Protein AF-A0A954JMN4-F1 (afdb_monomer_lite)

Foldseek 3Di:
DFWAADDQPDFDAAQWKFWQQWDWDWDAPDPPGDIDIDIDTFIWGWQPHRVCRVVVVDQKTKIFTKAAPVVCCVVVVDPPVCCVPAQPVVNDQQWHWDPDDPQGGTIITRLVGMDMDGSVSVVVRSVVVRGRTGGDPPVSVVVNVSSCVSPVPPDDDDPDDDPDD

pLDDT: mean 90.91, std 8.48, range [59.16, 98.5]

Sequence (165 aa):
MIYTHPNLGVPLTQGDILDGCPLLYWTIAGLDSEPTGTTSQERVVVLTQACDLANAKTTRVQVAIVHEVDRLVSAGILKAQVVKDQVRRHRVIGWYFLPADEDFPESIIDLRDIHTLPRTILERQIGNGSRLCSIATPHREHLAQHFAVTYSRIALPEPYETQAD

Secondary structure (DSSP, 8-state):
--EE-PPTTPPP-TTEEEEEEEEEEEE-SSTTSPPEEEEEEEEEEE-S-HHHHHTT--SEEEEEEEEEHHHHHHTTSS-HHHIIIIITTT-STTEEEE--BTTB--EEEEEEEEEEEEHHHHHHHHHTT-EEEEEPTTHHHHHHHHHHHHHHTSPPPPPPP----

Radius of gyration: 18.03 Å; chains: 1; bounding box: 39×57×49 Å

Structure (mmCIF, N/CA/C/O backbone):
data_AF-A0A954JMN4-F1
#
_entry.id   AF-A0A954JMN4-F1
#
loop_
_atom_site.group_PDB
_atom_site.id
_atom_site.type_symbol
_atom_site.label_atom_id
_atom_site.label_alt_id
_atom_site.label_comp_id
_atom_site.label_asym_id
_atom_site.label_entity_id
_atom_site.label_seq_id
_atom_site.pdbx_PDB_ins_code
_atom_site.Cartn_x
_atom_site.Cartn_y
_atom_site.Cartn_z
_atom_site.occupancy
_atom_site.B_iso_or_equiv
_atom_site.auth_seq_id
_atom_site.auth_comp_id
_atom_site.auth_asym_id
_atom_site.auth_atom_id
_atom_site.pdbx_PDB_model_num
ATOM 1 N N . MET A 1 1 ? 10.927 4.801 16.986 1.00 77.94 1 MET A N 1
ATOM 2 C CA . MET A 1 1 ? 10.313 3.542 16.522 1.00 77.94 1 MET A CA 1
ATOM 3 C C . MET A 1 1 ? 9.392 3.913 15.373 1.00 77.94 1 MET A C 1
ATOM 5 O O . MET A 1 1 ? 8.642 4.868 15.535 1.00 77.94 1 MET A O 1
ATOM 9 N N . ILE A 1 2 ? 9.546 3.295 14.199 1.00 91.31 2 ILE A N 1
ATOM 10 C CA . ILE A 1 2 ? 8.776 3.669 12.998 1.00 91.31 2 ILE A CA 1
ATOM 11 C C . ILE A 1 2 ? 7.394 3.016 12.980 1.00 91.31 2 ILE A C 1
ATOM 13 O O . ILE A 1 2 ? 6.467 3.604 12.433 1.00 91.31 2 ILE A O 1
ATOM 17 N N . TYR A 1 3 ? 7.244 1.848 13.600 1.00 95.75 3 TYR A N 1
ATOM 18 C CA . TYR A 1 3 ? 5.977 1.140 13.684 1.00 95.75 3 TYR A CA 1
ATOM 19 C C . TYR A 1 3 ? 5.400 1.208 15.093 1.00 95.75 3 TYR A C 1
ATOM 21 O O . TYR A 1 3 ? 6.099 1.385 16.089 1.00 95.75 3 TYR A O 1
ATOM 29 N N . THR A 1 4 ? 4.085 1.084 15.141 1.00 94.69 4 THR A N 1
ATOM 30 C CA . THR A 1 4 ? 3.290 0.822 16.334 1.00 94.69 4 THR A CA 1
ATOM 31 C C . THR A 1 4 ? 2.403 -0.378 16.045 1.00 94.69 4 THR A C 1
ATOM 33 O O . THR A 1 4 ? 2.048 -0.608 14.888 1.00 94.69 4 THR A O 1
ATOM 36 N N . HIS A 1 5 ? 2.011 -1.114 17.080 1.00 92.31 5 HIS A N 1
ATOM 37 C CA . HIS A 1 5 ? 1.074 -2.231 16.961 1.00 92.31 5 HIS A CA 1
ATOM 38 C C . HIS A 1 5 ? -0.236 -1.841 17.649 1.00 92.31 5 HIS A C 1
ATOM 40 O O . HIS A 1 5 ? -0.325 -1.899 18.878 1.00 92.31 5 HIS A O 1
ATOM 46 N N . PRO A 1 6 ? -1.240 -1.352 16.896 1.00 87.75 6 PRO A N 1
ATOM 47 C CA . PRO A 1 6 ? -2.501 -0.939 17.490 1.00 87.75 6 PRO A CA 1
ATOM 48 C C . PRO A 1 6 ? -3.228 -2.141 18.093 1.00 87.75 6 PRO A C 1
ATOM 50 O O . PRO A 1 6 ? -3.384 -3.169 17.436 1.00 87.75 6 PRO A O 1
ATOM 53 N N . ASN A 1 7 ? -3.734 -1.984 19.316 1.00 85.81 7 ASN A N 1
ATOM 54 C CA . ASN A 1 7 ? -4.597 -2.985 19.938 1.00 85.81 7 ASN A CA 1
ATOM 55 C C . ASN A 1 7 ? -5.865 -3.234 19.103 1.00 85.81 7 ASN A C 1
ATOM 57 O O . ASN A 1 7 ? -6.334 -2.367 18.354 1.00 85.81 7 ASN A O 1
ATOM 61 N N . LEU A 1 8 ? -6.475 -4.405 19.301 1.00 79.69 8 LEU A N 1
ATOM 62 C CA . LEU A 1 8 ? -7.810 -4.692 18.781 1.00 79.69 8 LEU A CA 1
ATOM 63 C C . LEU A 1 8 ? -8.810 -3.624 19.257 1.00 79.69 8 LEU A C 1
ATOM 65 O O . LEU A 1 8 ? -8.771 -3.179 20.403 1.00 79.69 8 LEU A O 1
ATOM 69 N N . GLY A 1 9 ? -9.698 -3.197 18.358 1.00 83.44 9 GLY A N 1
ATOM 70 C CA . GLY A 1 9 ? -10.688 -2.146 18.622 1.00 83.44 9 GLY A CA 1
ATOM 71 C C . GLY A 1 9 ? -10.215 -0.718 18.329 1.00 83.44 9 GLY A C 1
ATOM 72 O O . GLY A 1 9 ? -11.049 0.184 18.278 1.00 83.44 9 GLY A O 1
ATOM 73 N N . VAL A 1 10 ? -8.921 -0.493 18.065 1.00 91.38 10 VAL A N 1
ATOM 74 C CA . VAL A 1 10 ? -8.451 0.805 17.554 1.00 91.38 10 VAL A CA 1
ATOM 75 C C . VAL A 1 10 ? -8.971 1.001 16.119 1.00 91.38 10 VAL A C 1
ATOM 77 O O . VAL A 1 10 ? -8.687 0.152 15.267 1.00 91.38 10 VAL A O 1
ATOM 80 N N . PRO A 1 11 ? -9.697 2.094 15.810 1.00 92.62 11 PRO A N 1
ATOM 81 C CA . PRO A 1 11 ? -10.244 2.333 14.473 1.00 92.62 11 PRO A CA 1
ATOM 82 C C . PRO A 1 11 ? -9.179 2.402 13.369 1.00 92.62 11 PRO A C 1
ATOM 84 O O . PRO A 1 11 ? -8.008 2.666 13.643 1.00 92.62 11 PRO A O 1
ATOM 87 N N . LEU A 1 12 ? -9.590 2.178 12.116 1.00 95.06 12 LEU A N 1
ATOM 88 C CA . LEU A 1 12 ? -8.766 2.395 10.917 1.00 95.06 12 LEU A CA 1
ATOM 89 C C . LEU A 1 12 ? -8.204 3.824 10.892 1.00 95.06 12 LEU A C 1
ATOM 91 O O . LEU A 1 12 ? -8.962 4.783 11.052 1.00 95.06 12 LEU A O 1
ATOM 95 N N . THR A 1 13 ? -6.903 3.973 10.648 1.00 95.12 13 THR A N 1
ATOM 96 C CA . THR A 1 13 ? -6.243 5.279 10.550 1.00 95.12 13 THR A CA 1
ATOM 97 C C . THR A 1 13 ? -5.184 5.313 9.446 1.00 95.12 13 THR A C 1
ATOM 99 O O . THR A 1 13 ? -4.831 4.294 8.853 1.00 95.12 13 THR A O 1
ATOM 102 N N . GLN A 1 14 ? -4.690 6.513 9.141 1.00 95.56 14 GLN A N 1
ATOM 103 C CA . GLN A 1 14 ? -3.628 6.713 8.160 1.00 95.56 14 GLN A CA 1
ATOM 104 C C . GLN A 1 14 ? -2.335 6.030 8.615 1.00 95.56 14 GLN A C 1
ATOM 106 O O . GLN A 1 14 ? -1.945 6.145 9.779 1.00 95.56 14 GLN A O 1
ATOM 111 N N . GLY A 1 15 ? -1.640 5.387 7.677 1.00 96.94 15 GLY A N 1
ATOM 112 C CA . GLY A 1 15 ? -0.389 4.680 7.936 1.00 96.94 15 GLY A CA 1
ATOM 113 C C . GLY A 1 15 ? -0.568 3.255 8.455 1.00 96.94 15 GLY A C 1
ATOM 114 O O . GLY A 1 15 ? 0.440 2.582 8.654 1.00 96.94 15 GLY A O 1
ATOM 115 N N . ASP A 1 16 ? -1.802 2.774 8.645 1.00 97.38 16 ASP A N 1
ATOM 116 C CA . ASP A 1 16 ? -2.042 1.358 8.928 1.00 97.38 16 ASP A CA 1
ATOM 117 C C . ASP A 1 16 ? -1.592 0.492 7.753 1.00 97.38 16 ASP A C 1
ATOM 119 O O . ASP A 1 16 ? -1.906 0.798 6.600 1.00 97.38 16 ASP A O 1
ATOM 123 N N . ILE A 1 17 ? -0.903 -0.606 8.062 1.00 98.00 17 ILE A N 1
ATOM 124 C CA . ILE A 1 17 ? -0.498 -1.629 7.102 1.00 98.00 17 ILE A CA 1
ATOM 125 C C . ILE A 1 17 ? -1.333 -2.882 7.353 1.00 98.00 17 ILE A C 1
ATOM 127 O O . ILE A 1 17 ? -1.332 -3.442 8.454 1.00 98.00 17 ILE A O 1
ATOM 131 N N . LEU A 1 18 ? -2.065 -3.304 6.325 1.00 97.69 18 LEU A N 1
ATOM 132 C CA . LEU A 1 18 ? -2.958 -4.454 6.367 1.00 97.69 18 LEU A CA 1
ATOM 133 C C . LEU A 1 18 ? -2.511 -5.480 5.333 1.00 97.69 18 LEU A C 1
ATOM 135 O O . LEU A 1 18 ? -2.212 -5.124 4.194 1.00 97.69 18 LEU A O 1
ATOM 139 N N . ASP A 1 19 ? -2.495 -6.746 5.728 1.00 96.94 19 ASP A N 1
ATOM 140 C CA . ASP A 1 19 ? -2.237 -7.858 4.822 1.00 96.94 19 ASP A CA 1
ATOM 141 C C . ASP A 1 19 ? -3.530 -8.405 4.206 1.00 96.94 19 ASP A C 1
ATOM 143 O O . ASP A 1 19 ? -4.631 -8.174 4.716 1.00 96.94 19 ASP A O 1
ATOM 147 N N . GLY A 1 20 ? -3.392 -9.141 3.104 1.00 96.88 20 GLY A N 1
ATOM 148 C CA . GLY A 1 20 ? -4.491 -9.871 2.479 1.00 96.88 20 GLY A CA 1
ATOM 149 C C . GLY A 1 20 ? -5.666 -8.988 2.054 1.00 96.88 20 GLY A C 1
ATOM 150 O O . GLY A 1 20 ? -6.823 -9.380 2.196 1.00 96.88 20 GLY A O 1
ATOM 151 N N . CYS A 1 21 ? -5.417 -7.765 1.590 1.00 97.88 21 CYS A N 1
ATOM 152 C CA . CYS A 1 21 ? -6.474 -6.908 1.070 1.00 97.88 21 CYS A CA 1
ATOM 153 C C . CYS A 1 21 ? -6.809 -7.304 -0.378 1.00 97.88 21 CYS A C 1
ATOM 155 O O . CYS A 1 21 ? -5.904 -7.380 -1.208 1.00 97.88 21 CYS A O 1
ATOM 157 N N . PRO A 1 22 ? -8.091 -7.531 -0.721 1.00 97.12 22 PRO A N 1
ATOM 158 C CA . PRO A 1 22 ? -8.476 -7.911 -2.075 1.00 97.12 22 PRO A CA 1
ATOM 159 C C . PRO A 1 22 ? -8.380 -6.707 -3.020 1.00 97.12 22 PRO A C 1
ATOM 161 O O . PRO A 1 22 ? -9.177 -5.773 -2.918 1.00 97.12 22 PRO A O 1
ATOM 164 N N . LEU A 1 23 ? -7.438 -6.742 -3.960 1.00 96.75 23 LEU A N 1
ATOM 165 C CA . LEU A 1 23 ? -7.273 -5.739 -5.013 1.00 96.75 23 LEU A CA 1
ATOM 166 C C . LEU A 1 23 ? -7.725 -6.296 -6.363 1.00 96.75 23 LEU A C 1
ATOM 168 O O . LEU A 1 23 ? -7.489 -7.461 -6.668 1.00 96.75 23 LEU A O 1
ATOM 172 N N . LEU A 1 24 ? -8.395 -5.464 -7.164 1.00 94.75 24 LEU A N 1
ATOM 173 C CA . LEU A 1 24 ? -8.873 -5.812 -8.503 1.00 94.75 24 LEU A CA 1
ATOM 174 C C . LEU A 1 24 ? -7.929 -5.239 -9.561 1.00 94.75 24 LEU A C 1
ATOM 176 O O . LEU A 1 24 ? -7.707 -4.028 -9.597 1.00 94.75 24 LEU A O 1
ATOM 180 N N . TYR A 1 25 ? -7.449 -6.105 -10.447 1.00 94.19 25 TYR A N 1
ATOM 181 C CA . TYR A 1 25 ? -6.601 -5.766 -11.581 1.00 94.19 25 TYR A CA 1
ATOM 182 C C . TYR A 1 25 ? -7.328 -6.076 -12.875 1.00 94.19 25 TYR A C 1
ATOM 184 O O . TYR A 1 25 ? -7.842 -7.178 -13.063 1.00 94.19 25 TYR A O 1
ATOM 192 N N . TRP A 1 26 ? -7.354 -5.105 -13.777 1.00 94.38 26 TRP A N 1
ATOM 193 C CA . TRP A 1 26 ? -7.924 -5.274 -15.104 1.00 94.38 26 TRP A CA 1
ATOM 194 C C . TRP A 1 26 ? -6.823 -5.632 -16.091 1.00 94.38 26 TRP A C 1
ATOM 196 O O . TRP A 1 26 ? -5.773 -4.993 -16.124 1.00 94.38 26 TRP A O 1
ATOM 206 N N . THR A 1 27 ? -7.076 -6.640 -16.914 1.00 93.38 27 THR A N 1
ATOM 207 C CA . THR A 1 27 ? -6.209 -7.022 -18.028 1.00 93.38 27 THR A CA 1
ATOM 208 C C . THR A 1 27 ? -7.012 -7.013 -19.317 1.00 93.38 27 THR A C 1
ATOM 210 O O . THR A 1 27 ? -8.205 -7.315 -19.317 1.00 93.38 27 THR A O 1
ATOM 213 N N . ILE A 1 28 ? -6.367 -6.647 -20.419 1.00 95.00 28 ILE A N 1
ATOM 214 C CA . ILE A 1 28 ? -6.975 -6.633 -21.746 1.00 95.00 28 ILE A CA 1
ATOM 215 C C . ILE A 1 28 ? -6.025 -7.352 -22.708 1.00 95.00 28 ILE A C 1
ATOM 217 O O . ILE A 1 28 ? -4.832 -7.054 -22.743 1.00 95.00 28 ILE A O 1
ATOM 221 N N . ALA A 1 29 ? -6.531 -8.344 -23.442 1.00 91.69 29 ALA A N 1
ATOM 222 C CA . ALA A 1 29 ? -5.704 -9.162 -24.336 1.00 91.69 29 ALA A CA 1
ATOM 223 C C . ALA A 1 29 ? -5.313 -8.424 -25.634 1.00 91.69 29 ALA A C 1
ATOM 225 O O . ALA A 1 29 ? -4.312 -8.758 -26.263 1.00 91.69 29 ALA A O 1
ATOM 226 N N . GLY A 1 30 ? -6.085 -7.407 -26.020 1.00 90.81 30 GLY A N 1
ATOM 227 C CA . GLY A 1 30 ? -5.867 -6.548 -27.183 1.00 90.81 30 GLY A CA 1
ATOM 228 C C . GLY A 1 30 ? -6.889 -5.410 -27.199 1.00 90.81 30 GLY A C 1
ATOM 229 O O . GLY A 1 30 ? -7.891 -5.493 -26.502 1.00 90.81 30 GLY A O 1
ATOM 230 N N . LEU A 1 31 ? -6.651 -4.350 -27.977 1.00 88.81 31 LEU A N 1
ATOM 231 C CA . LEU A 1 31 ? -7.458 -3.114 -27.939 1.00 88.81 31 LEU A CA 1
ATOM 232 C C . LEU A 1 31 ? -8.968 -3.329 -28.158 1.00 88.81 31 LEU A C 1
ATOM 234 O O . LEU A 1 31 ? -9.762 -2.581 -27.599 1.00 88.81 31 LEU A O 1
ATOM 238 N N . ASP A 1 32 ? -9.346 -4.363 -28.912 1.00 93.62 32 ASP A N 1
ATOM 239 C CA . ASP A 1 32 ? -10.743 -4.699 -29.223 1.00 93.62 32 ASP A CA 1
ATOM 240 C C . ASP A 1 32 ? -11.336 -5.787 -28.303 1.00 93.62 32 ASP A C 1
ATOM 242 O O . ASP A 1 32 ? -12.431 -6.289 -28.547 1.00 93.62 32 ASP A O 1
ATOM 246 N N . SER A 1 33 ? -10.598 -6.223 -27.277 1.00 93.75 33 SER A N 1
ATOM 247 C CA . SER A 1 33 ? -11.048 -7.261 -26.340 1.00 93.75 33 SER A CA 1
ATOM 248 C C . SER A 1 33 ? -11.757 -6.661 -25.130 1.00 93.75 33 SER A C 1
ATOM 250 O O . SER A 1 33 ? -11.352 -5.622 -24.615 1.00 93.75 33 SER A O 1
ATOM 252 N N . GLU A 1 34 ? -12.754 -7.368 -24.601 1.00 94.94 34 GLU A N 1
ATOM 253 C CA . GLU A 1 34 ? -13.357 -7.002 -23.318 1.00 94.94 34 GLU A CA 1
ATOM 254 C C . GLU A 1 34 ? -12.340 -7.154 -22.168 1.00 94.94 34 GLU A C 1
ATOM 256 O O . GLU A 1 34 ? -11.598 -8.148 -22.117 1.00 94.94 34 GLU A O 1
ATOM 261 N N . PRO A 1 35 ? -12.278 -6.197 -21.226 1.00 94.81 35 PRO A N 1
ATOM 262 C CA . PRO A 1 35 ? -11.374 -6.276 -20.091 1.00 94.81 35 PRO A CA 1
ATOM 263 C C . PRO A 1 35 ? -11.789 -7.398 -19.131 1.00 94.81 35 PRO A C 1
ATOM 265 O O . PRO A 1 35 ? -12.954 -7.553 -18.772 1.00 94.81 35 PRO A O 1
ATOM 268 N N . THR A 1 36 ? -10.805 -8.157 -18.653 1.00 96.06 36 THR A N 1
ATOM 269 C CA . THR A 1 36 ? -10.985 -9.207 -17.644 1.00 96.06 36 THR A CA 1
ATOM 270 C C . THR A 1 36 ? -10.421 -8.749 -16.306 1.00 96.06 36 THR A C 1
ATOM 272 O O . THR A 1 36 ? -9.262 -8.335 -16.219 1.00 96.06 36 THR A O 1
ATOM 275 N N . GLY A 1 37 ? -11.249 -8.820 -15.264 1.00 95.25 37 GLY A N 1
ATOM 276 C CA . GLY A 1 37 ? -10.872 -8.478 -13.896 1.00 95.25 37 GLY A CA 1
ATOM 277 C C . GLY A 1 37 ? -10.382 -9.697 -13.117 1.00 95.25 37 GLY A C 1
ATOM 278 O O . GLY A 1 37 ? -11.097 -10.692 -13.020 1.00 95.25 37 GLY A O 1
ATOM 279 N N . THR A 1 38 ? -9.205 -9.591 -12.507 1.00 95.62 38 THR A N 1
ATOM 280 C CA . THR A 1 38 ? -8.643 -10.599 -11.599 1.00 95.62 38 THR A CA 1
ATOM 281 C C . THR A 1 38 ? -8.439 -9.986 -10.222 1.00 95.62 38 THR A C 1
ATOM 283 O O . THR A 1 38 ? -7.949 -8.865 -10.102 1.00 95.62 38 THR A O 1
ATOM 286 N N . THR A 1 39 ? -8.802 -10.713 -9.167 1.00 95.69 39 THR A N 1
ATOM 287 C CA . THR A 1 39 ? -8.534 -10.286 -7.790 1.00 95.69 39 THR A CA 1
ATOM 288 C C . THR A 1 39 ? -7.242 -10.910 -7.271 1.00 95.69 39 THR A C 1
ATOM 290 O O . THR A 1 39 ? -7.030 -12.108 -7.448 1.00 95.69 39 THR A O 1
ATOM 293 N N . SER A 1 40 ? -6.416 -10.119 -6.587 1.00 96.19 40 SER A N 1
ATOM 294 C CA . SER A 1 40 ? -5.256 -10.588 -5.817 1.00 96.19 40 SER A CA 1
ATOM 295 C C . SER A 1 40 ? -5.381 -10.176 -4.350 1.00 96.19 40 SER A C 1
ATOM 297 O O . SER A 1 40 ? -6.107 -9.237 -4.029 1.00 96.19 40 SER A O 1
ATOM 299 N N . GLN A 1 41 ? -4.706 -10.898 -3.458 1.00 97.38 41 GLN A N 1
ATOM 300 C CA . GLN A 1 41 ? -4.612 -10.562 -2.038 1.00 97.38 41 GLN A CA 1
ATOM 301 C C . GLN A 1 41 ? -3.276 -9.867 -1.804 1.00 97.38 41 GLN A C 1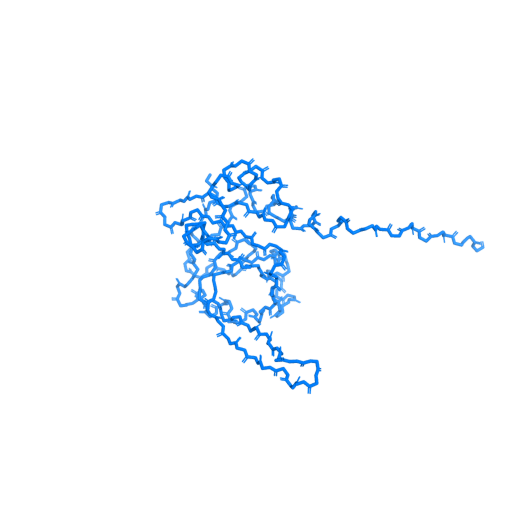
ATOM 303 O O . GLN A 1 41 ? -2.229 -10.500 -1.907 1.00 97.38 41 GLN A O 1
ATOM 308 N N . GLU A 1 42 ? -3.319 -8.575 -1.505 1.00 97.75 42 GLU A N 1
ATOM 309 C CA . GLU A 1 42 ? -2.127 -7.738 -1.433 1.00 97.75 42 GLU A CA 1
ATOM 310 C C . GLU A 1 42 ? -1.988 -7.088 -0.063 1.00 97.75 42 GLU A C 1
ATOM 312 O O . GLU A 1 42 ? -2.973 -6.743 0.599 1.00 97.75 42 GLU A O 1
ATOM 317 N N . ARG A 1 43 ? -0.739 -6.875 0.346 1.00 98.25 43 ARG A N 1
ATOM 318 C CA . ARG A 1 43 ? -0.433 -6.026 1.490 1.00 98.25 43 ARG A CA 1
ATOM 319 C C . ARG A 1 43 ? -0.523 -4.570 1.066 1.00 98.25 43 ARG A C 1
ATOM 321 O O . ARG A 1 43 ? 0.042 -4.180 0.045 1.00 98.25 43 ARG A O 1
ATOM 328 N N . VAL A 1 44 ? -1.207 -3.757 1.861 1.00 98.50 44 VAL A N 1
ATOM 329 C CA . VAL A 1 44 ? -1.446 -2.348 1.541 1.00 98.50 44 VAL A CA 1
ATOM 330 C C . VAL A 1 44 ? -1.201 -1.441 2.737 1.00 98.50 44 VAL A C 1
ATOM 332 O O . VAL A 1 44 ? -1.354 -1.855 3.885 1.00 98.50 44 VAL A O 1
ATOM 335 N N . VAL A 1 45 ? -0.866 -0.183 2.459 1.00 98.50 45 VAL A N 1
ATOM 336 C CA . VAL A 1 45 ? -0.811 0.899 3.448 1.00 98.50 45 VAL A CA 1
ATOM 337 C C . VAL A 1 45 ? -1.942 1.894 3.211 1.00 98.50 45 VAL A C 1
ATOM 339 O O . VAL A 1 45 ? -2.244 2.247 2.071 1.00 98.50 45 VAL A O 1
ATOM 342 N N . VAL A 1 46 ? -2.560 2.383 4.284 1.00 98.12 46 VAL A N 1
ATOM 343 C CA . VAL A 1 46 ? -3.614 3.404 4.226 1.00 98.12 46 VAL A CA 1
ATOM 344 C C . VAL A 1 46 ? -3.016 4.794 4.013 1.00 98.12 46 VAL A C 1
ATOM 346 O O . VAL A 1 46 ? -2.270 5.290 4.859 1.00 98.12 46 VAL A O 1
ATOM 349 N N . LEU A 1 47 ? -3.395 5.455 2.915 1.00 97.06 47 LEU A N 1
ATOM 350 C CA . LEU A 1 47 ? -2.923 6.799 2.563 1.00 97.06 47 LEU A CA 1
ATOM 351 C C . LEU A 1 47 ? -3.910 7.913 2.928 1.00 97.06 47 LEU A C 1
ATOM 353 O O . LEU A 1 47 ? -3.472 9.024 3.235 1.00 97.06 47 LEU A O 1
ATOM 357 N N . THR A 1 48 ? -5.222 7.641 2.904 1.00 91.75 48 THR A N 1
ATOM 358 C CA . THR A 1 48 ? -6.257 8.634 3.251 1.00 91.75 48 THR A CA 1
ATOM 359 C C . THR A 1 48 ? -5.995 9.252 4.623 1.00 91.75 48 THR A C 1
ATOM 361 O O . THR A 1 48 ? -5.674 8.541 5.575 1.00 91.75 48 THR A O 1
ATOM 364 N N . GLN A 1 49 ? -6.147 10.576 4.727 1.00 82.31 49 GLN A N 1
ATOM 365 C CA . GLN A 1 49 ? -5.845 11.312 5.951 1.00 82.31 49 GLN A CA 1
ATOM 366 C C . GLN A 1 49 ? -6.687 10.839 7.140 1.00 82.31 49 GLN A C 1
ATOM 368 O O . GLN A 1 49 ? -7.886 10.573 7.024 1.00 82.31 49 GLN A O 1
ATOM 373 N N . ALA A 1 50 ? -6.062 10.807 8.319 1.00 79.69 50 ALA A N 1
ATOM 374 C CA . ALA A 1 50 ? -6.705 10.361 9.553 1.00 79.69 50 ALA A CA 1
ATOM 375 C C . ALA A 1 50 ? -7.963 11.182 9.900 1.00 79.69 50 ALA A C 1
ATOM 377 O O . ALA A 1 50 ? -8.951 10.621 10.367 1.00 79.69 50 ALA A O 1
ATOM 378 N N . CYS A 1 51 ? -7.968 12.491 9.617 1.00 78.44 51 CYS A N 1
ATOM 379 C CA . CYS A 1 51 ? -9.123 13.366 9.845 1.00 78.44 51 CYS A CA 1
ATOM 380 C C . CYS A 1 51 ? -10.351 12.975 9.004 1.00 78.44 51 CYS A C 1
ATOM 382 O O . CYS A 1 51 ? -11.483 13.075 9.487 1.00 78.44 51 CYS A O 1
ATOM 384 N N . ASP A 1 52 ? -10.146 12.507 7.771 1.00 78.69 52 ASP A N 1
ATOM 385 C CA . ASP A 1 52 ? -11.236 12.062 6.894 1.00 78.69 52 ASP A CA 1
ATOM 386 C C . ASP A 1 52 ? -11.801 10.712 7.349 1.00 78.69 52 ASP A C 1
ATOM 388 O O . ASP A 1 52 ? -13.014 10.485 7.298 1.00 78.69 52 ASP A O 1
ATOM 392 N N . LEU A 1 53 ? -10.933 9.838 7.869 1.00 81.44 53 LEU A N 1
ATOM 393 C CA . LEU A 1 53 ? -11.314 8.544 8.435 1.00 81.44 53 LEU A CA 1
ATOM 394 C C . LEU A 1 53 ? -12.070 8.700 9.764 1.00 81.44 53 LEU A C 1
ATOM 396 O O . LEU A 1 53 ? -13.118 8.079 9.948 1.00 81.44 53 LEU A O 1
ATOM 400 N N . ALA A 1 54 ? -11.594 9.550 10.675 1.00 76.94 54 ALA A N 1
ATOM 401 C CA . ALA A 1 54 ? -12.191 9.724 12.001 1.00 76.94 54 ALA A CA 1
ATOM 402 C C . ALA A 1 54 ? -13.621 10.284 11.944 1.00 76.94 54 ALA A C 1
ATOM 404 O O . ALA A 1 54 ? -14.485 9.863 12.705 1.00 76.94 54 ALA A O 1
ATOM 405 N N . ASN A 1 55 ? -13.897 11.186 11.000 1.00 76.75 55 ASN A N 1
ATOM 406 C CA . ASN A 1 55 ? -15.213 11.814 10.865 1.00 76.75 55 ASN A CA 1
ATOM 407 C C . ASN A 1 55 ? -16.223 10.980 10.053 1.00 76.75 55 ASN A C 1
ATOM 409 O O . ASN A 1 55 ? -17.288 11.492 9.719 1.00 76.75 55 ASN A O 1
ATOM 413 N N . ALA A 1 56 ? -15.875 9.743 9.666 1.00 66.69 56 ALA A N 1
ATOM 414 C CA . ALA A 1 56 ? -16.666 8.890 8.769 1.00 66.69 56 ALA A CA 1
ATOM 415 C C . ALA A 1 56 ? -17.105 9.586 7.460 1.00 66.69 56 ALA A C 1
ATOM 417 O O . ALA A 1 56 ? -18.064 9.173 6.811 1.00 66.69 56 ALA A O 1
ATOM 418 N N . LYS A 1 57 ? -16.373 10.629 7.042 1.00 68.50 57 LYS A N 1
ATOM 419 C CA . LYS A 1 57 ? -16.687 11.454 5.864 1.00 68.50 57 LYS A CA 1
ATOM 420 C C . LYS A 1 57 ? -16.427 10.728 4.549 1.00 68.50 57 LYS A C 1
ATOM 422 O O . LYS A 1 57 ? -16.833 11.211 3.498 1.00 68.50 57 LYS A O 1
ATOM 427 N N . THR A 1 58 ? -15.758 9.576 4.599 1.00 74.00 58 THR A N 1
ATOM 428 C CA . THR A 1 58 ? -15.479 8.762 3.422 1.00 74.00 58 THR A CA 1
ATOM 429 C C . THR A 1 58 ? -15.755 7.280 3.657 1.00 74.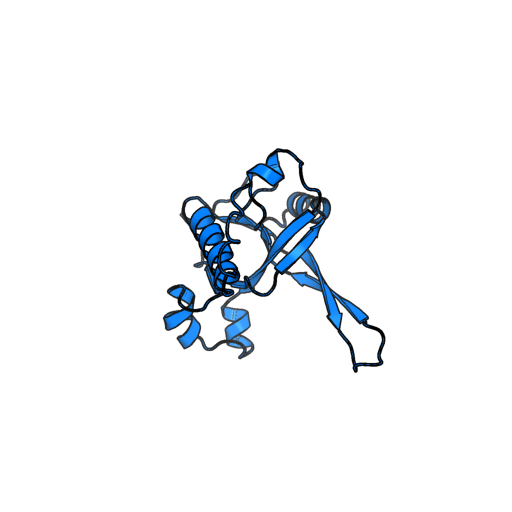00 58 THR A C 1
ATOM 431 O O . THR A 1 58 ? -15.328 6.679 4.646 1.00 74.00 58 THR A O 1
ATOM 434 N N . THR A 1 59 ? -16.451 6.676 2.697 1.00 88.12 59 THR A N 1
ATOM 435 C CA . THR A 1 59 ? -16.638 5.223 2.569 1.00 88.12 59 THR A CA 1
ATOM 436 C C . THR A 1 59 ? -15.552 4.581 1.706 1.00 88.12 59 THR A C 1
ATOM 438 O O . THR A 1 59 ? -15.485 3.355 1.605 1.00 88.12 59 THR A O 1
ATOM 441 N N . ARG A 1 60 ? -14.697 5.400 1.083 1.00 93.56 60 ARG A N 1
ATOM 442 C CA . ARG A 1 60 ? -13.646 5.000 0.148 1.00 93.56 60 ARG A CA 1
ATOM 443 C C . ARG A 1 60 ? -12.285 5.415 0.693 1.00 93.56 60 ARG A C 1
ATOM 445 O O . ARG A 1 60 ? -12.075 6.575 1.038 1.00 93.56 60 ARG A O 1
ATOM 452 N N . VAL A 1 61 ? -11.365 4.465 0.763 1.00 96.31 61 VAL A N 1
ATOM 453 C CA . VAL A 1 61 ? -10.042 4.653 1.355 1.00 96.31 61 VAL A CA 1
ATOM 454 C C . VAL A 1 61 ? -8.988 4.419 0.286 1.00 96.31 61 VAL A C 1
ATOM 456 O O . VAL A 1 61 ? -8.986 3.377 -0.368 1.00 96.31 61 VAL A O 1
ATOM 459 N N . GLN A 1 62 ? -8.114 5.404 0.104 1.00 97.00 62 GLN A N 1
ATOM 460 C CA . GLN A 1 62 ? -6.946 5.305 -0.762 1.00 97.00 62 GLN A CA 1
ATOM 461 C C . GLN A 1 62 ? -5.871 4.497 -0.049 1.00 97.00 62 GLN A C 1
ATOM 463 O O . GLN A 1 62 ? -5.541 4.768 1.112 1.00 97.00 62 GLN A O 1
ATOM 468 N N . VAL A 1 63 ? -5.331 3.519 -0.762 1.00 98.19 63 VAL A N 1
ATOM 469 C CA . VAL A 1 63 ? -4.272 2.637 -0.290 1.00 98.19 63 VAL A CA 1
ATOM 470 C C . VAL A 1 63 ? -3.205 2.485 -1.369 1.00 98.19 63 VAL A C 1
ATOM 472 O O . VAL A 1 63 ? -3.518 2.583 -2.553 1.00 98.19 63 VAL A O 1
ATOM 475 N N . ALA A 1 64 ? -1.965 2.232 -0.970 1.00 98.38 64 ALA A N 1
ATOM 476 C CA . ALA A 1 64 ? -0.883 1.858 -1.884 1.00 98.38 64 ALA A CA 1
ATOM 477 C C . ALA A 1 64 ? -0.373 0.457 -1.556 1.00 98.38 64 ALA A C 1
ATOM 479 O O . ALA A 1 64 ? -0.430 0.039 -0.395 1.00 98.38 64 ALA A O 1
ATOM 480 N N . ILE A 1 65 ? 0.128 -0.254 -2.565 1.00 98.19 65 ILE A N 1
ATOM 481 C CA . ILE A 1 65 ? 0.701 -1.589 -2.375 1.00 98.19 65 ILE A CA 1
ATOM 482 C C . ILE A 1 65 ? 2.008 -1.500 -1.586 1.00 98.19 65 ILE A C 1
ATOM 484 O O . ILE A 1 65 ? 2.803 -0.571 -1.752 1.00 98.19 65 ILE A O 1
ATOM 488 N N . VAL A 1 66 ? 2.231 -2.494 -0.728 1.00 98.38 66 VAL A N 1
ATOM 489 C CA . VAL A 1 66 ? 3.477 -2.701 0.007 1.00 98.38 66 VAL A CA 1
ATOM 490 C C . VAL A 1 66 ? 4.151 -3.968 -0.506 1.00 98.38 66 VAL A C 1
ATOM 492 O O . VAL A 1 66 ? 3.643 -5.073 -0.330 1.00 98.38 66 VAL A O 1
ATOM 495 N N . HIS A 1 67 ? 5.325 -3.815 -1.107 1.00 97.44 67 HIS A N 1
ATOM 496 C CA . HIS A 1 67 ? 6.135 -4.928 -1.584 1.00 97.44 67 HIS A CA 1
ATOM 497 C C . HIS A 1 67 ? 7.255 -5.249 -0.604 1.00 97.44 67 HIS A C 1
ATOM 499 O O . HIS A 1 67 ? 8.004 -4.362 -0.200 1.00 97.44 67 HIS A O 1
ATOM 505 N N . GLU A 1 68 ? 7.438 -6.527 -0.292 1.00 96.69 68 GLU A N 1
ATOM 506 C CA . GLU A 1 68 ? 8.631 -6.987 0.416 1.00 96.69 68 GLU A CA 1
ATOM 507 C C . GLU A 1 68 ? 9.852 -6.880 -0.502 1.00 96.69 68 GLU A C 1
ATOM 509 O O . GLU A 1 68 ? 9.830 -7.335 -1.653 1.00 96.69 68 GLU A O 1
ATOM 514 N N . VAL A 1 69 ? 10.936 -6.292 0.005 1.00 96.62 69 VAL A N 1
ATOM 515 C CA . VAL A 1 69 ? 12.163 -6.085 -0.775 1.00 96.62 69 VAL A CA 1
ATOM 516 C C . VAL A 1 69 ? 12.741 -7.412 -1.252 1.00 96.62 69 VAL A C 1
ATOM 518 O O . VAL A 1 69 ? 13.088 -7.537 -2.428 1.00 96.62 69 VAL A O 1
ATOM 521 N N . ASP A 1 70 ? 12.792 -8.416 -0.380 1.00 95.31 70 ASP A N 1
ATOM 522 C CA . ASP A 1 70 ? 13.363 -9.723 -0.713 1.00 95.31 70 ASP A CA 1
ATOM 523 C C . ASP A 1 70 ? 12.590 -10.414 -1.839 1.00 95.31 70 ASP A C 1
ATOM 525 O O . ASP A 1 70 ? 13.194 -11.025 -2.727 1.00 95.31 70 ASP A O 1
ATOM 529 N N . ARG A 1 71 ? 11.263 -10.249 -1.883 1.00 94.88 71 ARG A N 1
ATOM 530 C CA . ARG A 1 71 ? 10.423 -10.758 -2.975 1.00 94.88 71 ARG A CA 1
ATOM 531 C C . ARG A 1 71 ? 10.741 -10.063 -4.299 1.00 94.88 71 ARG A C 1
ATOM 533 O O . ARG A 1 71 ? 10.886 -10.735 -5.317 1.00 94.88 71 ARG A O 1
ATOM 540 N N . LEU A 1 72 ? 10.895 -8.737 -4.303 1.00 94.69 72 LEU A N 1
ATOM 541 C CA . LEU A 1 72 ? 11.253 -7.989 -5.517 1.00 94.69 72 LEU A CA 1
ATOM 542 C C . LEU A 1 72 ? 12.657 -8.340 -6.026 1.00 94.69 72 LEU A C 1
ATOM 544 O O . LEU A 1 72 ? 12.877 -8.414 -7.237 1.00 94.69 72 LEU A O 1
ATOM 548 N N . VAL A 1 73 ? 13.606 -8.556 -5.112 1.00 95.56 73 VAL A N 1
ATOM 549 C CA . VAL A 1 73 ? 14.990 -8.904 -5.454 1.00 95.56 73 VAL A CA 1
ATOM 550 C C . VAL A 1 73 ? 15.092 -10.332 -5.978 1.00 95.56 73 VAL A C 1
ATOM 552 O O . VAL A 1 73 ? 15.691 -10.551 -7.030 1.00 95.56 73 VAL A O 1
ATOM 555 N N . SER A 1 74 ? 14.486 -11.298 -5.287 1.00 95.00 74 SER A N 1
ATOM 556 C CA . SER A 1 74 ? 14.497 -12.709 -5.697 1.00 95.00 74 SER A CA 1
ATOM 557 C C . SER A 1 74 ? 13.768 -12.946 -7.021 1.00 95.00 74 SER A C 1
ATOM 559 O O . SER A 1 74 ? 14.221 -13.754 -7.827 1.00 95.00 74 SER A O 1
ATOM 561 N N . ALA A 1 75 ? 12.701 -12.18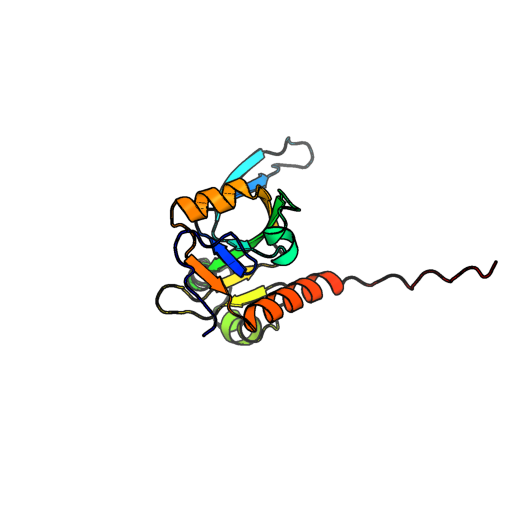9 -7.298 1.00 94.31 75 ALA A N 1
ATOM 562 C CA . ALA A 1 75 ? 12.008 -12.210 -8.585 1.00 94.31 75 ALA A CA 1
ATOM 563 C C . ALA A 1 75 ? 12.776 -11.496 -9.719 1.00 94.31 75 ALA A C 1
ATOM 565 O O . ALA A 1 75 ? 12.323 -11.499 -10.861 1.00 94.31 75 ALA A O 1
ATOM 566 N N . GLY A 1 76 ? 13.912 -10.849 -9.428 1.00 92.56 76 GLY A N 1
ATOM 567 C CA . GLY A 1 76 ? 14.703 -10.104 -10.413 1.00 92.56 76 GLY A CA 1
ATOM 568 C C . GLY A 1 76 ? 14.086 -8.773 -10.859 1.00 92.56 76 GLY A C 1
ATOM 569 O O . GLY A 1 76 ? 14.613 -8.134 -11.768 1.00 92.56 76 GLY A O 1
ATOM 570 N N . ILE A 1 77 ? 13.003 -8.331 -10.212 1.00 91.19 77 ILE A N 1
ATOM 571 C CA . ILE A 1 77 ? 12.301 -7.073 -10.513 1.00 91.19 77 ILE A CA 1
ATOM 572 C C . ILE A 1 77 ? 13.151 -5.872 -10.084 1.00 91.19 77 ILE A C 1
ATOM 574 O O . ILE A 1 77 ? 13.180 -4.843 -10.761 1.00 91.19 77 ILE A O 1
ATOM 578 N N . LEU A 1 78 ? 13.876 -6.001 -8.969 1.00 91.06 78 LEU A N 1
ATOM 579 C CA . LEU A 1 78 ? 14.705 -4.936 -8.419 1.00 91.06 78 LEU A CA 1
ATOM 580 C C . LEU A 1 78 ? 16.088 -5.452 -8.020 1.00 91.06 78 LEU A C 1
ATOM 582 O O . LEU A 1 78 ? 16.232 -6.475 -7.365 1.00 91.06 78 LEU A O 1
ATOM 586 N N . LYS A 1 79 ? 17.148 -4.721 -8.374 1.00 92.69 79 LYS A N 1
ATOM 587 C CA . LYS A 1 79 ? 18.512 -5.068 -7.946 1.00 92.69 79 LYS A CA 1
ATOM 588 C C . LYS A 1 79 ? 18.728 -4.653 -6.491 1.00 92.69 79 LYS A C 1
ATOM 590 O O . LYS A 1 79 ? 18.507 -3.491 -6.154 1.00 92.69 79 LYS A O 1
ATOM 595 N N . ALA A 1 80 ? 19.292 -5.539 -5.668 1.00 91.00 80 ALA A N 1
ATOM 596 C CA . ALA A 1 80 ? 19.613 -5.248 -4.264 1.00 91.00 80 ALA A CA 1
ATOM 597 C C . ALA A 1 80 ? 20.457 -3.968 -4.082 1.00 91.00 80 ALA A C 1
ATOM 599 O O . ALA A 1 80 ? 20.256 -3.208 -3.137 1.00 91.00 80 ALA A O 1
ATOM 600 N N . GLN A 1 81 ? 21.370 -3.688 -5.019 1.00 90.56 81 GLN A N 1
ATOM 601 C CA . GLN A 1 81 ? 22.183 -2.470 -4.993 1.00 90.56 81 GLN A CA 1
ATOM 602 C C . GLN A 1 81 ? 21.340 -1.193 -5.159 1.00 90.56 81 GLN A C 1
ATOM 604 O O . GLN A 1 81 ? 21.585 -0.200 -4.482 1.00 90.56 81 GLN A O 1
ATOM 609 N N . VAL A 1 82 ? 20.303 -1.225 -6.005 1.00 89.19 82 VAL A N 1
ATOM 610 C CA . VAL A 1 82 ? 19.394 -0.084 -6.210 1.00 89.19 82 VAL A CA 1
ATOM 611 C C . VAL A 1 82 ? 18.578 0.185 -4.948 1.00 89.19 82 VAL A C 1
ATOM 613 O O . VAL A 1 82 ? 18.416 1.347 -4.569 1.00 89.19 82 VAL A O 1
ATOM 616 N N . VAL A 1 83 ? 18.129 -0.870 -4.258 1.00 88.38 83 VAL A N 1
ATOM 617 C CA . VAL A 1 83 ? 17.455 -0.734 -2.957 1.00 88.38 83 VAL A CA 1
ATOM 618 C C . VAL A 1 83 ? 18.353 0.025 -1.982 1.00 88.38 83 VAL A C 1
ATOM 620 O O . VAL A 1 83 ? 17.950 1.057 -1.442 1.00 88.38 83 VAL A O 1
ATOM 623 N N . LYS A 1 84 ? 19.596 -0.447 -1.813 1.00 87.75 84 LYS A N 1
ATOM 624 C CA . LYS A 1 84 ? 20.573 0.125 -0.876 1.00 87.75 84 LYS A CA 1
ATOM 625 C C . LYS A 1 84 ? 20.944 1.574 -1.204 1.00 87.75 84 LYS A C 1
ATOM 627 O O . LYS A 1 84 ? 20.968 2.412 -0.302 1.00 87.75 84 LYS A O 1
ATOM 632 N N . ASP A 1 85 ? 21.214 1.876 -2.471 1.00 89.62 85 ASP A N 1
ATOM 633 C CA . ASP A 1 85 ? 21.800 3.162 -2.868 1.00 89.62 85 ASP A CA 1
ATOM 634 C C . ASP A 1 85 ? 20.770 4.261 -3.139 1.00 89.62 85 ASP A C 1
ATOM 636 O O . ASP A 1 85 ? 21.077 5.448 -2.973 1.00 89.62 85 ASP A O 1
ATOM 640 N N . GLN A 1 86 ? 19.571 3.883 -3.590 1.00 90.94 86 GLN A N 1
ATOM 641 C CA . GLN A 1 86 ? 18.568 4.822 -4.092 1.00 90.94 86 GLN A CA 1
ATOM 642 C C . GLN A 1 86 ? 17.285 4.785 -3.265 1.00 90.94 86 GLN A C 1
ATOM 644 O O . GLN A 1 86 ? 16.862 5.826 -2.759 1.00 90.94 86 GLN A O 1
ATOM 649 N N . VAL A 1 87 ? 16.685 3.603 -3.087 1.00 91.00 87 VAL A N 1
ATOM 650 C CA . VAL A 1 87 ? 15.353 3.478 -2.468 1.00 91.00 87 VAL A CA 1
ATOM 651 C C . VAL A 1 87 ? 15.393 3.828 -0.985 1.00 91.00 87 VAL A C 1
ATOM 653 O O . VAL A 1 87 ? 14.646 4.699 -0.549 1.00 91.00 87 VAL A O 1
ATOM 656 N N . ARG A 1 88 ? 16.348 3.273 -0.224 1.00 92.19 88 ARG A N 1
ATOM 657 C CA . ARG A 1 88 ? 16.551 3.610 1.202 1.00 92.19 88 ARG A CA 1
ATOM 658 C C . ARG A 1 88 ? 16.785 5.099 1.452 1.00 92.19 88 ARG A C 1
ATOM 660 O O . ARG A 1 88 ? 16.493 5.615 2.526 1.00 92.19 88 ARG A O 1
ATOM 667 N N . ARG A 1 89 ? 17.329 5.798 0.453 1.00 89.38 89 ARG A N 1
ATOM 668 C CA . ARG A 1 89 ? 17.615 7.237 0.497 1.00 89.38 89 ARG A CA 1
ATOM 669 C C . ARG A 1 89 ? 16.481 8.087 -0.082 1.00 89.38 89 ARG A C 1
ATOM 671 O O . ARG A 1 89 ? 16.689 9.281 -0.269 1.00 89.38 89 ARG A O 1
ATOM 678 N N . HIS A 1 90 ? 15.324 7.489 -0.383 1.00 85.94 90 HIS A N 1
ATOM 679 C CA . HIS A 1 90 ? 14.148 8.154 -0.953 1.00 85.94 90 HIS A CA 1
ATOM 680 C C . HIS A 1 90 ? 14.451 8.931 -2.249 1.00 85.94 90 HIS A C 1
ATOM 682 O O . HIS A 1 90 ? 13.856 9.972 -2.524 1.00 85.94 90 HIS A O 1
ATOM 688 N N . ARG A 1 91 ? 15.408 8.436 -3.052 1.00 86.88 91 ARG A N 1
ATOM 689 C CA . ARG A 1 91 ? 15.816 9.053 -4.329 1.00 86.88 91 ARG A CA 1
ATOM 690 C C . ARG A 1 91 ? 14.978 8.587 -5.515 1.00 86.88 91 ARG A C 1
ATOM 692 O O . ARG A 1 91 ? 14.978 9.244 -6.552 1.00 86.88 91 ARG A O 1
ATOM 699 N N . VAL A 1 92 ? 14.289 7.458 -5.371 1.00 89.25 92 VAL A N 1
ATOM 700 C CA . VAL A 1 92 ? 13.373 6.939 -6.387 1.00 89.25 92 VAL A CA 1
ATOM 701 C C . VAL A 1 92 ? 11.994 7.528 -6.127 1.00 89.25 92 VAL A C 1
ATOM 703 O O . VAL A 1 92 ? 11.369 7.225 -5.116 1.00 89.25 92 VAL A O 1
ATOM 706 N N . ILE A 1 93 ? 11.537 8.392 -7.031 1.00 88.31 93 ILE A N 1
ATOM 707 C CA . ILE A 1 93 ? 10.214 9.018 -6.935 1.00 88.31 93 ILE A CA 1
ATOM 708 C C . ILE A 1 93 ? 9.141 7.932 -7.014 1.00 88.31 93 ILE A C 1
ATOM 710 O O . ILE A 1 93 ? 9.206 7.053 -7.874 1.00 88.31 93 ILE A O 1
ATOM 714 N N . GLY A 1 94 ? 8.148 8.022 -6.133 1.00 91.88 94 GLY A N 1
ATOM 715 C CA . GLY A 1 94 ? 7.042 7.075 -6.072 1.00 91.88 94 GLY A CA 1
ATOM 716 C C . GLY A 1 94 ? 7.345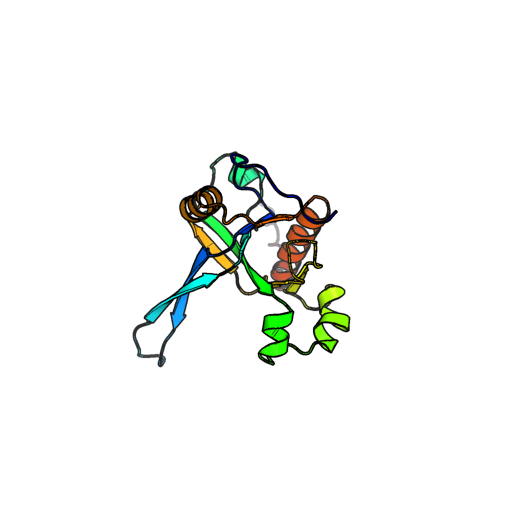 5.803 -5.285 1.00 91.88 94 GLY A C 1
ATOM 717 O O . GLY A 1 94 ? 6.437 5.009 -5.088 1.00 91.88 94 GLY A O 1
ATOM 718 N N . TRP A 1 95 ? 8.568 5.616 -4.784 1.00 95.44 95 TRP A N 1
ATOM 719 C CA . TRP A 1 95 ? 8.904 4.517 -3.879 1.00 95.44 95 TRP A CA 1
ATOM 720 C C . TRP A 1 95 ? 9.296 5.046 -2.511 1.00 95.44 95 TRP A C 1
ATOM 722 O O . TRP A 1 95 ? 10.272 5.785 -2.367 1.00 95.44 95 TRP A O 1
ATOM 732 N N . TYR A 1 96 ? 8.558 4.614 -1.493 1.00 96.56 96 TYR A N 1
ATOM 733 C CA . TYR A 1 96 ? 8.836 4.965 -0.109 1.00 96.56 96 TYR A CA 1
ATOM 734 C C . TYR A 1 96 ? 9.369 3.753 0.647 1.00 96.56 96 TYR A C 1
ATOM 736 O O . TYR A 1 96 ? 8.748 2.690 0.658 1.00 96.56 96 TYR A O 1
ATOM 744 N N . PHE A 1 97 ? 10.532 3.909 1.273 1.00 96.81 97 PHE A N 1
ATOM 745 C CA . PHE A 1 97 ? 11.217 2.810 1.935 1.00 96.81 97 PHE A CA 1
ATOM 746 C C . PHE A 1 97 ? 10.714 2.605 3.365 1.00 96.81 97 PHE A C 1
ATOM 748 O O . PHE A 1 97 ? 10.633 3.549 4.152 1.00 96.81 97 PHE A O 1
ATOM 755 N N . LEU A 1 98 ? 10.455 1.347 3.709 1.00 96.69 98 LEU A N 1
ATOM 756 C CA . LEU A 1 98 ? 10.090 0.894 5.040 1.00 96.69 98 LEU A CA 1
ATOM 757 C C . LEU A 1 98 ? 11.199 -0.029 5.582 1.00 96.69 98 LEU A C 1
ATOM 759 O O . LEU A 1 98 ? 11.398 -1.117 5.036 1.00 96.69 98 LEU A O 1
ATOM 763 N N . PRO A 1 99 ? 11.952 0.376 6.625 1.00 95.31 99 PRO A N 1
ATOM 764 C CA . PRO A 1 99 ? 12.942 -0.493 7.256 1.00 95.31 99 PRO A CA 1
ATOM 765 C C . PRO A 1 99 ? 12.266 -1.697 7.916 1.00 95.31 99 PRO A C 1
ATOM 767 O O . PRO A 1 99 ? 11.108 -1.616 8.320 1.00 95.31 99 PRO A O 1
ATOM 770 N N . ALA A 1 100 ? 13.005 -2.793 8.061 1.00 94.94 100 ALA A N 1
ATOM 771 C CA . ALA A 1 100 ? 12.531 -3.942 8.823 1.00 94.94 100 ALA A CA 1
ATOM 772 C C . ALA A 1 100 ? 12.340 -3.608 10.317 1.00 94.94 100 ALA A C 1
ATOM 774 O O . ALA A 1 100 ? 13.003 -2.714 10.854 1.00 94.94 100 ALA A O 1
ATOM 775 N N . ASP A 1 101 ? 11.468 -4.369 10.966 1.00 91.88 101 ASP A N 1
ATOM 776 C CA . ASP A 1 101 ? 11.264 -4.453 12.413 1.00 91.88 101 ASP A CA 1
ATOM 777 C C . ASP A 1 101 ? 11.040 -5.923 12.803 1.00 91.88 101 ASP A C 1
ATOM 779 O O . ASP A 1 101 ? 11.000 -6.780 11.920 1.00 91.88 101 ASP A O 1
ATOM 783 N N . GLU A 1 102 ? 10.920 -6.221 14.098 1.00 84.12 102 GLU A N 1
ATOM 784 C CA . GLU A 1 102 ? 10.855 -7.597 14.625 1.00 84.12 102 GLU A CA 1
ATOM 785 C C . GLU A 1 102 ? 9.861 -8.492 13.860 1.00 84.12 102 GLU A C 1
ATOM 787 O O . GLU A 1 102 ? 10.234 -9.574 13.409 1.00 84.12 102 GLU A O 1
ATOM 792 N N . ASP A 1 103 ? 8.654 -7.979 13.602 1.00 84.06 103 ASP A N 1
ATOM 793 C CA . ASP A 1 103 ? 7.573 -8.697 12.912 1.00 84.06 103 ASP A CA 1
ATOM 794 C C . ASP A 1 103 ? 7.220 -8.106 11.533 1.00 84.06 103 ASP A C 1
ATOM 796 O O . ASP A 1 103 ? 6.146 -8.368 10.983 1.00 84.06 103 ASP A O 1
ATOM 800 N N . PHE A 1 104 ? 8.091 -7.270 10.959 1.00 91.38 104 PHE A N 1
ATOM 801 C CA . PHE A 1 104 ? 7.817 -6.614 9.680 1.00 91.38 104 PHE A CA 1
ATOM 802 C C . PHE A 1 104 ? 9.055 -6.584 8.776 1.00 91.38 104 PHE A C 1
ATOM 804 O O . PHE A 1 104 ? 10.056 -5.960 9.131 1.00 91.38 104 PHE A O 1
ATOM 811 N N . PRO A 1 105 ? 9.025 -7.215 7.589 1.00 94.69 105 PRO A N 1
ATOM 812 C CA . PRO A 1 105 ? 10.190 -7.265 6.720 1.00 94.69 105 PRO A CA 1
ATOM 813 C C . PRO A 1 105 ? 10.476 -5.909 6.072 1.00 94.69 105 PRO A C 1
ATOM 815 O O . PRO A 1 105 ? 9.600 -5.053 5.913 1.00 94.69 105 PRO A O 1
ATOM 818 N N . GLU A 1 106 ? 11.716 -5.743 5.614 1.00 96.12 106 GLU A N 1
ATOM 819 C CA . GLU A 1 106 ? 12.092 -4.596 4.794 1.00 96.12 106 GLU A CA 1
ATOM 820 C C . GLU A 1 106 ? 11.190 -4.517 3.555 1.00 96.12 106 GLU A C 1
ATOM 822 O O . GLU A 1 106 ? 11.085 -5.468 2.776 1.00 96.12 106 GLU A O 1
ATOM 827 N N . SER A 1 107 ? 10.527 -3.375 3.382 1.00 97.75 107 SER A N 1
ATOM 828 C CA . SER A 1 107 ? 9.450 -3.222 2.407 1.00 97.75 107 SER A CA 1
ATOM 829 C C . SER A 1 107 ? 9.529 -1.889 1.658 1.00 97.75 107 SER A C 1
ATOM 831 O O . SER A 1 107 ? 10.227 -0.953 2.052 1.00 97.75 107 SER A O 1
ATOM 833 N N . ILE A 1 108 ? 8.803 -1.796 0.548 1.00 97.94 108 ILE A N 1
ATOM 834 C CA . ILE A 1 108 ? 8.653 -0.591 -0.269 1.00 97.94 108 ILE A CA 1
ATOM 835 C C . ILE A 1 108 ? 7.162 -0.347 -0.475 1.00 97.94 108 ILE A C 1
ATOM 837 O O . ILE A 1 108 ? 6.454 -1.230 -0.951 1.00 97.94 108 ILE A O 1
ATOM 841 N N . ILE A 1 109 ? 6.693 0.855 -0.151 1.00 98.19 109 ILE A N 1
ATOM 842 C CA . ILE A 1 109 ? 5.375 1.324 -0.583 1.00 98.19 109 ILE A CA 1
ATOM 843 C C . ILE A 1 109 ? 5.517 1.833 -2.022 1.00 98.19 109 ILE A C 1
ATOM 845 O O . ILE A 1 109 ? 6.313 2.749 -2.263 1.00 98.19 109 ILE A O 1
ATOM 849 N N . ASP A 1 110 ? 4.754 1.269 -2.961 1.00 97.38 110 ASP A N 1
ATOM 850 C CA . ASP A 1 110 ? 4.685 1.771 -4.337 1.00 97.38 110 ASP A CA 1
ATOM 851 C C . ASP A 1 110 ? 3.554 2.795 -4.471 1.00 97.38 110 ASP A C 1
ATOM 853 O O . ASP A 1 110 ? 2.384 2.471 -4.648 1.00 97.38 110 ASP A O 1
ATOM 857 N N . LEU A 1 111 ? 3.918 4.071 -4.393 1.00 96.44 111 LEU A N 1
ATOM 858 C CA . LEU A 1 111 ? 3.003 5.201 -4.534 1.00 96.44 111 LEU A CA 1
ATOM 859 C C . LEU A 1 111 ? 2.587 5.443 -5.986 1.00 96.44 111 LEU A C 1
ATOM 861 O O . LEU A 1 111 ? 1.914 6.431 -6.248 1.00 96.44 111 LEU A O 1
ATOM 865 N N . ARG A 1 112 ? 3.009 4.602 -6.934 1.00 93.44 112 ARG A N 1
ATOM 866 C CA . ARG A 1 112 ? 2.525 4.617 -8.320 1.00 93.44 112 ARG A CA 1
ATOM 867 C C . ARG A 1 112 ? 1.427 3.577 -8.531 1.00 93.44 112 ARG A C 1
ATOM 869 O O . ARG A 1 112 ? 0.713 3.676 -9.524 1.00 93.44 112 ARG A O 1
ATOM 876 N N . ASP A 1 113 ? 1.285 2.627 -7.604 1.00 95.25 113 ASP A N 1
ATOM 877 C CA . ASP A 1 113 ? 0.261 1.585 -7.631 1.00 95.25 113 ASP A CA 1
ATOM 878 C C . ASP A 1 113 ? -0.747 1.803 -6.493 1.00 95.25 113 ASP A C 1
ATOM 880 O O . ASP A 1 113 ? -0.646 1.268 -5.381 1.00 95.25 113 ASP A O 1
ATOM 884 N N . ILE A 1 114 ? -1.684 2.714 -6.763 1.00 96.31 114 ILE A N 1
ATOM 885 C CA . ILE A 1 114 ? -2.679 3.186 -5.802 1.00 96.31 114 ILE A CA 1
ATOM 886 C C . ILE A 1 114 ? -4.037 2.609 -6.145 1.00 96.31 114 ILE A C 1
ATOM 888 O O . ILE A 1 114 ? -4.528 2.707 -7.269 1.00 96.31 114 ILE A O 1
ATOM 892 N N . HIS A 1 115 ? -4.700 2.111 -5.113 1.00 97.25 115 HIS A N 1
ATOM 893 C CA . HIS A 1 115 ? -6.045 1.585 -5.197 1.00 97.25 115 HIS A CA 1
ATOM 894 C C . HIS A 1 115 ? -6.980 2.347 -4.268 1.00 97.25 115 HIS A C 1
ATOM 896 O O . HIS A 1 115 ? -6.578 3.026 -3.323 1.00 97.25 115 HIS A O 1
ATOM 902 N N . THR A 1 116 ? -8.275 2.219 -4.535 1.00 96.56 116 THR A N 1
ATOM 903 C CA . THR A 1 116 ? -9.311 2.685 -3.619 1.00 96.56 116 THR A CA 1
ATOM 904 C C . THR A 1 116 ? -10.174 1.513 -3.203 1.00 96.56 116 THR A C 1
ATOM 906 O O . THR A 1 116 ? -10.839 0.906 -4.043 1.00 96.56 116 THR A O 1
ATOM 909 N N . LEU A 1 117 ? -10.207 1.240 -1.904 1.00 96.38 117 LEU A N 1
ATOM 910 C CA . LEU A 1 117 ? -11.022 0.182 -1.328 1.00 96.38 117 LEU A CA 1
ATOM 911 C C . LEU A 1 117 ? -12.207 0.751 -0.543 1.00 96.38 117 LEU A C 1
ATOM 913 O O . LEU A 1 117 ? -12.092 1.808 0.085 1.00 96.38 117 LEU A O 1
ATOM 917 N N . PRO A 1 118 ? -13.356 0.055 -0.539 1.00 95.69 118 PRO A N 1
ATOM 918 C CA . PRO A 1 118 ? -14.379 0.256 0.472 1.00 95.69 118 PRO A CA 1
ATOM 919 C C . PRO A 1 118 ? -13.778 0.162 1.876 1.00 95.69 118 PRO A C 1
ATOM 921 O O . PRO A 1 118 ? -13.101 -0.810 2.210 1.00 95.69 118 PRO A O 1
ATOM 924 N N . ARG A 1 119 ? -14.079 1.146 2.723 1.00 95.12 119 ARG A N 1
ATOM 925 C CA . ARG A 1 119 ? -13.647 1.186 4.125 1.00 95.12 119 ARG A CA 1
ATOM 926 C C . ARG A 1 119 ? -13.991 -0.105 4.876 1.00 95.12 11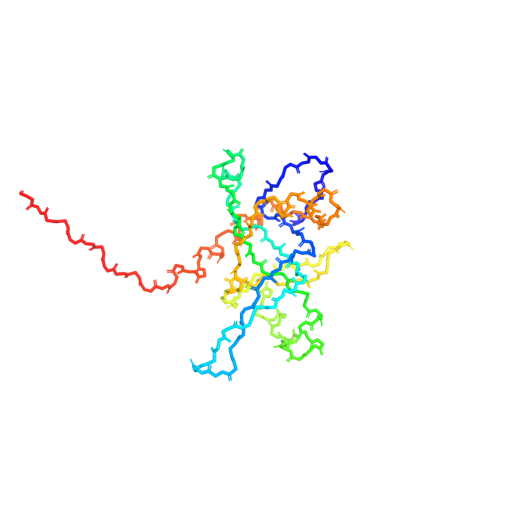9 ARG A C 1
ATOM 928 O O . ARG A 1 119 ? -13.169 -0.618 5.627 1.00 95.12 119 ARG A O 1
ATOM 935 N N . THR A 1 120 ? -15.169 -0.659 4.606 1.00 95.19 120 THR A N 1
ATOM 936 C CA . THR A 1 120 ? -15.666 -1.894 5.223 1.00 95.19 120 THR A CA 1
ATOM 937 C C . THR A 1 120 ? -14.797 -3.117 4.923 1.00 95.19 120 THR A C 1
ATOM 939 O O . THR A 1 120 ? -14.734 -4.023 5.749 1.00 95.19 120 THR A O 1
ATOM 942 N N . ILE A 1 121 ? -14.091 -3.156 3.785 1.00 96.38 121 ILE A N 1
ATOM 943 C CA . ILE A 1 121 ? -13.127 -4.227 3.489 1.00 96.38 121 ILE A CA 1
ATOM 944 C C . ILE A 1 121 ? -11.932 -4.135 4.441 1.00 96.38 121 ILE A C 1
ATOM 946 O O . ILE A 1 121 ? -11.545 -5.143 5.025 1.00 96.38 121 ILE A O 1
ATOM 950 N N . LEU A 1 122 ? -11.388 -2.935 4.650 1.00 96.69 122 LEU A N 1
ATOM 951 C CA . LEU A 1 122 ? -10.248 -2.721 5.546 1.00 96.69 122 LEU A CA 1
ATOM 952 C C . LEU A 1 122 ? -10.625 -2.971 7.012 1.00 96.69 122 LEU A C 1
ATOM 954 O O . LEU A 1 122 ? -9.885 -3.623 7.740 1.00 96.69 122 LEU A O 1
ATOM 958 N N . GLU A 1 123 ? -11.804 -2.516 7.440 1.00 95.31 123 GLU A N 1
ATOM 959 C CA . GLU A 1 123 ? -12.324 -2.785 8.788 1.00 95.31 123 GLU A CA 1
ATOM 960 C C . GLU A 1 123 ? -12.553 -4.280 9.023 1.00 95.31 123 GLU A C 1
ATOM 962 O O . GLU A 1 123 ? -12.212 -4.794 10.089 1.00 95.31 123 GLU A O 1
ATOM 967 N N . ARG A 1 124 ? -13.051 -5.005 8.011 1.00 95.12 124 ARG A N 1
ATOM 968 C CA . ARG A 1 124 ? -13.145 -6.467 8.061 1.00 95.12 124 ARG A CA 1
ATOM 969 C C . ARG A 1 124 ? -11.766 -7.110 8.219 1.00 95.12 124 ARG A C 1
ATOM 971 O O . ARG A 1 124 ? -11.635 -8.015 9.036 1.00 95.12 124 ARG A O 1
ATOM 978 N N . GLN A 1 125 ? -10.748 -6.642 7.493 1.00 96.06 125 GLN A N 1
ATOM 979 C CA . GLN A 1 125 ? -9.389 -7.171 7.642 1.00 96.06 125 GLN A CA 1
ATOM 980 C C . GLN A 1 125 ? -8.782 -6.880 9.017 1.00 96.06 125 GLN A C 1
ATOM 982 O O . GLN A 1 125 ? -8.158 -7.762 9.604 1.00 96.06 125 GLN A O 1
ATOM 987 N N . ILE A 1 126 ? -9.039 -5.704 9.594 1.00 95.69 126 ILE A N 1
ATOM 988 C CA . ILE A 1 126 ? -8.666 -5.419 10.989 1.00 95.69 126 ILE A CA 1
ATOM 989 C C . ILE A 1 126 ? -9.359 -6.402 11.942 1.00 95.69 126 ILE A C 1
ATOM 991 O O . ILE A 1 126 ? -8.702 -6.966 12.814 1.00 95.69 126 ILE A O 1
ATOM 995 N N . GLY A 1 127 ? -10.662 -6.646 11.759 1.00 94.38 127 GLY A N 1
ATOM 996 C CA . GLY A 1 127 ? -11.426 -7.601 12.568 1.00 94.38 127 GLY A CA 1
ATOM 997 C C . GLY A 1 127 ? -10.922 -9.046 12.470 1.00 94.38 127 GLY A C 1
ATOM 998 O O . GLY A 1 127 ? -11.019 -9.788 13.442 1.00 94.38 127 GLY A O 1
ATOM 999 N N . ASN A 1 128 ? -10.330 -9.422 11.333 1.00 94.25 128 ASN A N 1
ATOM 1000 C CA . ASN A 1 128 ? -9.701 -10.728 11.114 1.00 94.25 128 ASN A CA 1
ATOM 1001 C C . ASN A 1 128 ? -8.263 -10.820 11.664 1.00 94.25 128 ASN A C 1
ATOM 1003 O O . ASN A 1 128 ? -7.634 -11.868 11.534 1.00 94.25 128 ASN A O 1
ATOM 1007 N N . GLY A 1 129 ? -7.722 -9.743 12.243 1.00 94.00 129 GLY A N 1
ATOM 1008 C CA . GLY A 1 129 ? -6.343 -9.702 12.736 1.00 94.00 129 GLY A CA 1
ATOM 1009 C C . GLY A 1 129 ? -5.288 -9.474 11.649 1.00 94.00 129 GLY A C 1
ATOM 1010 O O . GLY A 1 129 ? -4.108 -9.678 11.900 1.00 94.00 129 GLY A O 1
ATOM 1011 N N . SER A 1 130 ? -5.676 -9.030 10.449 1.00 95.56 130 SER A N 1
ATOM 1012 C CA . SER A 1 130 ? -4.749 -8.803 9.328 1.00 95.56 130 SER A CA 1
ATOM 1013 C C . SER A 1 130 ? -4.058 -7.434 9.361 1.00 95.56 130 SER A C 1
ATOM 1015 O O . SER A 1 130 ? -3.311 -7.102 8.443 1.00 95.56 130 SER A O 1
ATOM 1017 N N . ARG A 1 131 ? -4.293 -6.610 10.391 1.00 96.25 131 ARG A N 1
ATOM 1018 C CA . ARG A 1 131 ? -3.529 -5.373 10.612 1.00 96.25 131 ARG A CA 1
ATOM 1019 C C . ARG A 1 131 ? -2.184 -5.732 11.243 1.00 96.25 131 ARG A C 1
ATOM 1021 O O . ARG A 1 131 ? -2.150 -6.153 12.393 1.00 96.25 131 ARG A O 1
ATOM 1028 N N . LEU A 1 132 ? -1.098 -5.513 10.507 1.00 95.19 132 LEU A N 1
ATOM 1029 C CA . LEU A 1 132 ? 0.258 -5.867 10.938 1.00 95.19 132 LEU A CA 1
ATOM 1030 C C . LEU A 1 132 ? 0.832 -4.820 11.897 1.00 95.19 132 LEU A C 1
ATOM 1032 O O . LEU A 1 132 ? 1.296 -5.124 12.995 1.00 95.19 132 LEU A O 1
ATOM 1036 N N . CYS A 1 133 ? 0.776 -3.558 11.480 1.00 95.69 133 CYS A N 1
ATOM 1037 C CA . CYS A 1 133 ? 1.295 -2.427 12.233 1.00 95.69 133 CYS A CA 1
ATOM 1038 C C . CYS A 1 133 ? 0.707 -1.112 11.703 1.00 95.69 133 CYS A C 1
ATOM 1040 O O . CYS A 1 133 ? -0.090 -1.093 10.761 1.00 95.69 133 CYS A O 1
ATOM 1042 N N . SER A 1 134 ? 1.093 -0.002 12.323 1.00 96.00 134 SER A N 1
ATOM 1043 C CA . SER A 1 134 ? 0.791 1.351 11.864 1.00 96.00 134 SER A CA 1
ATOM 1044 C C . SER A 1 134 ? 2.045 2.211 11.915 1.00 96.00 134 SER A C 1
ATOM 1046 O O . SER A 1 134 ? 2.799 2.156 12.891 1.00 96.00 134 SER A O 1
ATOM 1048 N N . ILE A 1 135 ? 2.276 3.005 10.872 1.00 96.56 135 ILE A N 1
ATOM 1049 C CA . ILE A 1 135 ? 3.419 3.915 10.794 1.00 96.56 135 ILE A CA 1
ATOM 1050 C C . ILE A 1 135 ? 3.238 5.046 11.817 1.00 96.56 135 ILE A C 1
ATOM 1052 O O . ILE A 1 135 ? 2.256 5.791 11.801 1.00 96.56 135 ILE A O 1
ATOM 1056 N N . ALA A 1 136 ? 4.218 5.186 12.702 1.00 95.38 136 ALA A N 1
ATOM 1057 C CA . ALA A 1 136 ? 4.266 6.183 13.757 1.00 95.38 136 ALA A CA 1
ATOM 1058 C C . ALA A 1 136 ? 4.616 7.580 13.222 1.00 95.38 136 ALA A C 1
ATOM 1060 O O . ALA A 1 136 ? 5.348 7.741 12.241 1.00 95.38 136 ALA A O 1
ATOM 1061 N N . THR A 1 137 ? 4.178 8.615 13.933 1.00 92.56 137 THR A N 1
ATOM 1062 C CA . THR A 1 137 ? 4.712 9.977 13.776 1.00 92.56 137 THR A CA 1
ATOM 1063 C C . THR A 1 137 ? 6.187 10.011 14.214 1.00 92.56 137 THR A C 1
ATOM 1065 O O . THR A 1 137 ? 6.524 9.381 15.220 1.00 92.56 137 THR A O 1
ATOM 1068 N N . PRO A 1 138 ? 7.090 10.725 13.504 1.00 94.31 138 PRO A N 1
ATOM 1069 C CA . PRO A 1 138 ? 6.857 11.621 12.359 1.00 94.31 138 PRO A CA 1
ATOM 1070 C C . PRO A 1 138 ? 6.903 10.941 10.974 1.00 94.31 138 PRO A C 1
ATOM 1072 O O . PRO A 1 138 ? 6.799 11.600 9.939 1.00 94.31 138 PRO A O 1
ATOM 1075 N N . HIS A 1 139 ? 7.123 9.625 10.918 1.00 95.38 139 HIS A N 1
ATOM 1076 C CA . HIS A 1 139 ? 7.322 8.904 9.657 1.00 95.38 139 HIS A CA 1
ATOM 1077 C C . HIS A 1 139 ? 6.051 8.830 8.811 1.00 95.38 139 HIS A C 1
ATOM 1079 O O . HIS A 1 139 ? 6.131 8.802 7.585 1.00 95.38 139 HIS A O 1
ATOM 1085 N N . ARG A 1 140 ? 4.879 8.844 9.448 1.00 95.69 140 ARG A N 1
ATOM 1086 C CA . ARG A 1 140 ? 3.589 8.922 8.758 1.00 95.69 140 ARG A CA 1
ATOM 1087 C C . ARG A 1 140 ? 3.424 10.244 8.010 1.00 95.69 140 ARG A C 1
ATOM 1089 O O . ARG A 1 140 ? 2.977 10.253 6.868 1.00 95.69 140 ARG A O 1
ATOM 1096 N N . GLU A 1 141 ? 3.816 11.353 8.626 1.00 94.88 141 GLU A N 1
ATOM 1097 C CA . GLU A 1 141 ? 3.778 12.682 8.016 1.00 94.88 141 GLU A CA 1
ATOM 1098 C C . GLU A 1 141 ? 4.804 12.777 6.879 1.00 94.88 141 GLU A C 1
ATOM 1100 O O . GLU A 1 141 ? 4.505 13.333 5.822 1.00 94.88 141 GLU A O 1
ATOM 1105 N N . HIS A 1 142 ? 5.972 12.150 7.045 1.00 94.81 142 HIS A N 1
ATOM 1106 C CA . HIS A 1 142 ? 6.964 12.023 5.977 1.00 94.81 142 HIS A CA 1
ATOM 1107 C C . HIS A 1 142 ? 6.444 11.194 4.788 1.00 94.81 142 HIS A C 1
ATOM 1109 O O . HIS A 1 142 ? 6.626 11.603 3.642 1.00 94.81 142 HIS A O 1
ATOM 1115 N N . LEU A 1 143 ? 5.736 10.083 5.030 1.00 95.69 143 LEU A N 1
ATOM 1116 C CA . LEU A 1 143 ? 5.048 9.323 3.979 1.00 95.69 143 LEU A CA 1
ATOM 1117 C C . LEU A 1 143 ? 4.005 10.186 3.259 1.00 95.69 143 LEU A C 1
ATOM 1119 O O . LEU A 1 143 ? 3.993 10.229 2.030 1.00 95.69 143 LEU A O 1
ATOM 1123 N N . ALA A 1 144 ? 3.160 10.906 4.000 1.00 94.25 144 ALA A N 1
ATOM 1124 C CA . ALA A 1 144 ? 2.144 11.781 3.415 1.00 94.25 144 ALA A CA 1
ATOM 1125 C C . ALA A 1 144 ? 2.770 12.889 2.549 1.00 94.25 144 ALA A C 1
ATOM 1127 O O . ALA A 1 144 ? 2.295 13.161 1.445 1.00 94.25 144 ALA A O 1
ATOM 1128 N N . GLN A 1 145 ? 3.873 13.488 3.008 1.00 93.38 145 GLN A N 1
ATOM 1129 C CA . GLN A 1 145 ? 4.638 14.460 2.232 1.00 93.38 145 GLN A CA 1
ATOM 1130 C C . GLN A 1 145 ? 5.232 13.829 0.966 1.00 93.38 145 GLN A C 1
ATOM 1132 O O . GLN A 1 145 ? 5.129 14.411 -0.114 1.00 93.38 145 GLN A O 1
ATOM 1137 N N . HIS A 1 146 ? 5.834 12.642 1.073 1.00 93.94 146 HIS A N 1
ATOM 1138 C CA . HIS A 1 146 ? 6.421 11.943 -0.071 1.00 93.94 146 HIS A CA 1
ATOM 1139 C C . HIS A 1 146 ? 5.357 11.564 -1.113 1.00 93.94 146 HIS A C 1
ATOM 1141 O O . HIS A 1 146 ? 5.586 11.706 -2.316 1.00 93.94 146 HIS A O 1
ATOM 1147 N N . PHE A 1 147 ? 4.171 11.150 -0.661 1.00 94.56 147 PHE A N 1
ATOM 1148 C CA . PHE A 1 147 ? 3.009 10.912 -1.513 1.00 94.56 147 PHE A CA 1
ATOM 1149 C C . PHE A 1 147 ? 2.580 12.185 -2.253 1.00 94.56 147 PHE A C 1
ATOM 1151 O O . PHE A 1 147 ? 2.503 12.173 -3.480 1.00 94.56 147 PHE A O 1
ATOM 1158 N N . ALA A 1 148 ? 2.420 13.310 -1.550 1.00 91.94 148 ALA A N 1
ATOM 1159 C CA . ALA A 1 148 ? 2.080 14.586 -2.182 1.00 91.94 148 ALA A CA 1
ATOM 1160 C C . ALA A 1 148 ? 3.126 15.019 -3.228 1.00 91.94 148 ALA A C 1
ATOM 1162 O O . ALA A 1 148 ? 2.770 15.371 -4.350 1.00 91.94 148 ALA A O 1
ATOM 1163 N N . VAL A 1 149 ? 4.420 14.927 -2.894 1.00 89.75 149 VAL A N 1
ATOM 1164 C CA . VAL A 1 149 ? 5.536 15.274 -3.794 1.00 89.75 149 VAL A CA 1
ATOM 1165 C C . VAL A 1 149 ? 5.609 14.361 -5.019 1.00 89.75 149 VAL A C 1
ATOM 1167 O O . VAL A 1 149 ? 6.068 14.793 -6.074 1.00 89.75 149 VAL A O 1
ATOM 1170 N N . THR A 1 150 ? 5.176 13.105 -4.906 1.00 90.19 150 THR A N 1
ATOM 1171 C CA . THR A 1 150 ? 5.154 12.173 -6.043 1.00 90.19 150 THR A CA 1
ATOM 1172 C C . THR A 1 150 ? 4.218 12.675 -7.146 1.00 90.19 150 THR A C 1
ATOM 1174 O O . THR A 1 150 ? 4.585 12.621 -8.317 1.00 90.19 150 THR A O 1
ATOM 1177 N N . TYR A 1 151 ? 3.062 13.238 -6.780 1.00 87.62 151 TYR A N 1
ATOM 1178 C CA . TYR A 1 151 ? 2.041 13.682 -7.734 1.00 87.62 151 TYR A CA 1
ATOM 1179 C C . TYR A 1 151 ? 2.084 15.182 -8.051 1.00 87.62 151 TYR A C 1
ATOM 1181 O O . TYR A 1 151 ? 1.690 15.583 -9.144 1.00 87.62 151 TYR A O 1
ATOM 1189 N N . SER A 1 152 ? 2.612 16.025 -7.158 1.00 86.62 152 SER A N 1
ATOM 1190 C CA . SER A 1 152 ? 2.717 17.473 -7.401 1.00 86.62 152 SER A CA 1
ATOM 1191 C C . SER A 1 152 ? 3.823 17.870 -8.385 1.00 86.62 152 SER A C 1
ATOM 1193 O O . SER A 1 152 ? 3.910 19.029 -8.775 1.00 86.62 152 SER A O 1
ATOM 1195 N N . ARG A 1 153 ? 4.669 16.920 -8.808 1.00 75.81 153 ARG A N 1
ATOM 1196 C CA . ARG A 1 153 ? 5.728 17.131 -9.815 1.00 75.81 153 ARG A CA 1
ATOM 1197 C C . ARG A 1 153 ? 5.210 17.268 -11.250 1.00 75.81 153 ARG A C 1
ATOM 1199 O O . ARG A 1 153 ? 6.008 17.502 -12.155 1.00 75.81 153 ARG A O 1
ATOM 1206 N N . ILE A 1 154 ? 3.908 17.115 -11.471 1.00 69.38 154 ILE A N 1
ATOM 1207 C CA . ILE A 1 154 ? 3.266 17.432 -12.748 1.00 69.38 154 ILE A CA 1
ATOM 1208 C C . ILE A 1 154 ? 3.259 18.960 -12.882 1.00 69.38 154 ILE A C 1
ATOM 1210 O O . ILE A 1 154 ? 2.864 19.646 -11.942 1.00 69.38 154 ILE A O 1
ATOM 1214 N N . ALA A 1 155 ? 3.741 19.492 -14.011 1.00 59.16 155 ALA A N 1
ATOM 1215 C CA . ALA A 1 155 ? 3.816 20.935 -14.236 1.00 59.16 155 ALA A CA 1
ATOM 1216 C C . ALA A 1 155 ? 2.455 21.586 -13.946 1.00 59.16 155 ALA A C 1
ATOM 1218 O O . ALA A 1 155 ? 1.450 21.236 -14.567 1.00 59.16 155 ALA A O 1
ATOM 1219 N N . LEU A 1 156 ? 2.425 22.500 -12.975 1.00 62.41 156 LEU A N 1
ATOM 1220 C CA . LEU A 1 156 ? 1.230 23.279 -12.693 1.00 62.41 156 LEU A CA 1
ATOM 1221 C C . LEU A 1 156 ? 1.082 24.332 -13.800 1.00 62.41 156 LEU A C 1
ATOM 1223 O O . LEU A 1 156 ? 2.082 24.970 -14.141 1.00 62.41 156 LEU A O 1
ATOM 1227 N N . PRO A 1 157 ? -0.120 24.516 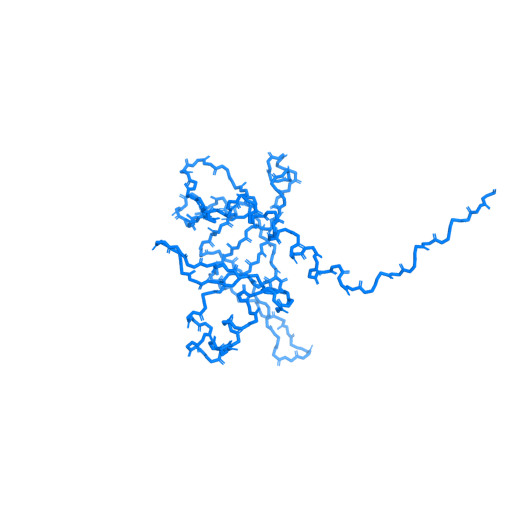-14.376 1.00 72.25 157 PRO A N 1
ATOM 1228 C CA . PRO A 1 157 ? -0.369 25.668 -15.231 1.00 72.25 157 PRO A CA 1
ATOM 1229 C C . PRO A 1 157 ? -0.119 26.952 -14.432 1.00 72.25 157 PRO A C 1
ATOM 1231 O O . PRO A 1 157 ? -0.239 26.957 -13.201 1.00 72.25 157 PRO A O 1
ATOM 1234 N N . GLU A 1 158 ? 0.226 28.038 -15.123 1.00 67.94 158 GLU A N 1
ATOM 1235 C CA . GLU A 1 158 ? 0.277 29.344 -14.470 1.00 67.94 158 GLU A CA 1
ATOM 1236 C C . GLU A 1 158 ? -1.080 29.636 -13.800 1.00 67.94 158 GLU A C 1
ATOM 1238 O O . GLU A 1 158 ? -2.126 29.267 -14.351 1.00 67.94 158 GLU A O 1
ATOM 1243 N N . PRO A 1 159 ? -1.091 30.238 -12.594 1.00 73.50 159 PRO A N 1
ATOM 1244 C CA . PRO A 1 159 ? -2.330 30.681 -11.971 1.00 73.50 159 PRO A CA 1
ATOM 1245 C C . PRO A 1 159 ? -3.129 31.542 -12.951 1.00 73.50 159 PRO A C 1
ATOM 1247 O O . PRO A 1 159 ? -2.552 32.381 -13.639 1.00 73.50 159 PRO A O 1
ATOM 1250 N N . TYR A 1 160 ? -4.446 31.343 -13.010 1.00 78.88 160 TYR A N 1
ATOM 1251 C CA . TYR A 1 160 ? -5.309 32.181 -13.839 1.00 78.88 160 TYR A CA 1
ATOM 1252 C C . TYR A 1 160 ? -5.118 33.655 -13.467 1.00 78.88 160 TYR A C 1
ATOM 1254 O O . TYR A 1 160 ? -5.150 33.999 -12.282 1.00 78.88 160 TYR A O 1
ATOM 1262 N N . GLU A 1 161 ? -4.931 34.517 -14.468 1.00 75.50 161 GLU A N 1
ATOM 1263 C CA . GLU A 1 161 ? -4.925 35.960 -14.250 1.00 75.50 161 GLU A CA 1
ATOM 1264 C C . GLU A 1 161 ? -6.270 36.382 -13.650 1.00 75.50 161 GLU A C 1
ATOM 1266 O O . GLU A 1 161 ? -7.339 36.024 -14.152 1.00 75.50 161 GLU A O 1
ATOM 1271 N N . THR A 1 162 ? -6.228 37.143 -12.559 1.00 69.25 162 THR A N 1
ATOM 1272 C CA . THR A 1 162 ? -7.426 37.765 -12.008 1.00 69.25 162 THR A CA 1
ATOM 1273 C C . THR A 1 162 ? -7.905 38.808 -13.014 1.00 69.25 162 THR A C 1
ATOM 1275 O O . THR A 1 162 ? -7.227 39.815 -13.220 1.00 69.25 162 THR A O 1
ATOM 1278 N N . GLN A 1 163 ? -9.061 38.593 -13.647 1.00 68.19 163 GLN A N 1
ATOM 1279 C CA . GLN A 1 163 ? -9.732 39.681 -14.354 1.00 68.19 163 GLN A CA 1
ATOM 1280 C C . GLN A 1 163 ? -10.133 40.723 -13.307 1.00 68.19 163 GLN A C 1
ATOM 1282 O O . GLN A 1 163 ? -10.866 40.417 -12.368 1.00 68.19 163 GLN A O 1
ATOM 1287 N N . ALA A 1 164 ? -9.572 41.926 -13.417 1.00 70.75 164 ALA A N 1
ATOM 1288 C CA . ALA A 1 164 ? -10.076 43.073 -12.683 1.00 70.75 164 ALA A CA 1
ATOM 1289 C C . ALA A 1 164 ? -11.386 43.502 -13.358 1.00 70.75 164 ALA A C 1
ATOM 1291 O O . ALA A 1 164 ? -11.353 43.906 -14.522 1.00 70.75 164 ALA A O 1
ATOM 1292 N N . ASP A 1 165 ? -12.502 43.343 -12.643 1.00 63.28 165 ASP A N 1
ATOM 1293 C CA . ASP A 1 165 ? -13.797 43.945 -12.988 1.00 63.28 165 ASP A CA 1
ATOM 1294 C C . ASP A 1 165 ? -13.721 45.484 -12.981 1.00 63.28 165 ASP A C 1
ATOM 1296 O O . ASP A 1 165 ? -13.047 46.048 -12.081 1.00 63.28 165 ASP A O 1
#